Protein AF-A0A2E9MLI8-F1 (afdb_monomer_lite)

Radius of gyration: 15.37 Å; chains: 1; bounding box: 42×32×34 Å

Structure (mmCIF, N/CA/C/O backbone):
data_AF-A0A2E9MLI8-F1
#
_entry.id   AF-A0A2E9MLI8-F1
#
loop_
_atom_site.group_PDB
_atom_site.id
_atom_site.type_symbol
_atom_site.label_atom_id
_atom_site.label_alt_id
_atom_site.label_comp_id
_atom_site.label_asym_id
_atom_site.label_entity_id
_atom_site.label_seq_id
_atom_site.pdbx_PDB_ins_code
_atom_site.Cartn_x
_atom_site.Cartn_y
_atom_site.Cartn_z
_atom_site.occupancy
_atom_site.B_iso_or_equiv
_atom_site.auth_seq_id
_atom_site.auth_comp_id
_atom_site.auth_asym_id
_atom_site.auth_atom_id
_atom_site.pdbx_PDB_model_num
ATOM 1 N N . MET A 1 1 ? 3.852 -20.386 9.535 1.00 69.75 1 MET A N 1
ATOM 2 C CA . MET A 1 1 ? 3.158 -19.078 9.535 1.00 69.75 1 MET A CA 1
ATOM 3 C C . MET A 1 1 ? 3.620 -18.326 10.771 1.00 69.75 1 MET A C 1
ATOM 5 O O . MET A 1 1 ? 3.861 -18.987 11.774 1.00 69.75 1 MET A O 1
ATOM 9 N N . SER A 1 2 ? 3.839 -17.013 10.687 1.00 84.56 2 SER A N 1
ATOM 10 C CA . SER A 1 2 ? 4.314 -16.229 11.838 1.00 84.56 2 SER A CA 1
ATOM 11 C C . SER A 1 2 ? 3.289 -16.283 12.987 1.00 84.56 2 SER A C 1
ATOM 13 O O . SER A 1 2 ? 2.093 -16.191 12.703 1.00 84.56 2 SER A O 1
ATOM 15 N N . PRO A 1 3 ? 3.718 -16.420 14.259 1.00 89.56 3 PRO A N 1
ATOM 16 C CA . PRO A 1 3 ? 2.810 -16.472 15.412 1.00 89.56 3 PRO A CA 1
ATOM 17 C C . PRO A 1 3 ? 2.074 -15.146 15.658 1.00 89.56 3 PRO A C 1
ATOM 19 O O . PRO A 1 3 ? 1.133 -15.105 16.442 1.00 89.56 3 PRO A O 1
ATOM 22 N N . TYR A 1 4 ? 2.490 -14.073 14.984 1.00 91.25 4 TYR A N 1
ATOM 23 C CA . TYR A 1 4 ? 1.866 -12.753 15.054 1.00 91.25 4 TYR A CA 1
ATOM 24 C C . TYR A 1 4 ? 0.729 -12.568 14.037 1.00 91.25 4 TYR A C 1
ATOM 26 O O . TYR A 1 4 ? 0.037 -11.555 14.072 1.00 91.25 4 TYR A O 1
ATOM 34 N N . VAL A 1 5 ? 0.526 -13.522 13.120 1.00 92.62 5 VAL A N 1
ATOM 35 C CA . VAL A 1 5 ? -0.553 -13.445 12.126 1.00 92.62 5 VAL A CA 1
ATOM 36 C C . VAL A 1 5 ? -1.877 -13.798 12.792 1.00 92.62 5 VAL A C 1
ATOM 38 O O . VAL A 1 5 ? -2.101 -14.944 13.172 1.00 92.62 5 VAL A O 1
ATOM 41 N N . GLN A 1 6 ? -2.766 -12.813 12.896 1.00 93.31 6 GLN A N 1
ATOM 42 C CA . GLN A 1 6 ? -4.118 -12.997 13.433 1.00 93.31 6 GLN A CA 1
ATOM 43 C C . GLN A 1 6 ? -5.121 -13.414 12.351 1.00 93.31 6 GLN A C 1
ATOM 45 O O . GLN A 1 6 ? -6.053 -14.165 12.622 1.00 93.31 6 GLN A O 1
ATOM 50 N N . VAL A 1 7 ? -4.924 -12.934 11.120 1.00 93.62 7 VAL A N 1
ATOM 51 C CA . VAL A 1 7 ? -5.837 -13.140 9.993 1.00 93.62 7 VAL A CA 1
ATOM 52 C C . VAL A 1 7 ? -5.028 -13.447 8.736 1.00 93.62 7 VAL A C 1
ATOM 54 O O . VAL A 1 7 ? -4.041 -12.775 8.445 1.00 93.62 7 VAL A O 1
ATOM 57 N N . ARG A 1 8 ? -5.460 -14.460 7.977 1.00 94.12 8 ARG A N 1
ATOM 58 C CA . ARG A 1 8 ? -4.970 -14.740 6.621 1.00 94.12 8 ARG A CA 1
ATOM 59 C C . ARG A 1 8 ? -6.076 -14.397 5.631 1.00 94.12 8 ARG A C 1
ATOM 61 O O . ARG A 1 8 ? -7.109 -15.060 5.645 1.00 94.12 8 ARG A O 1
ATOM 68 N N . ALA A 1 9 ? -5.843 -13.406 4.783 1.00 94.06 9 ALA A N 1
ATOM 69 C CA . ALA A 1 9 ? -6.839 -12.891 3.852 1.00 94.06 9 ALA A CA 1
ATOM 70 C C . ALA A 1 9 ? -6.209 -12.415 2.539 1.00 94.06 9 ALA A C 1
ATOM 72 O O . ALA A 1 9 ? -4.995 -12.228 2.464 1.00 94.06 9 ALA A O 1
ATOM 73 N N . ASP A 1 10 ? -7.063 -12.235 1.535 1.00 94.56 10 ASP A N 1
ATOM 74 C CA . ASP A 1 10 ? -6.767 -11.468 0.327 1.00 94.56 10 ASP A CA 1
ATOM 75 C C . ASP A 1 10 ? -6.890 -9.973 0.653 1.00 94.56 10 ASP A C 1
ATOM 77 O O . ASP A 1 10 ? -7.863 -9.554 1.278 1.00 94.56 10 ASP A O 1
ATOM 81 N N . LEU A 1 11 ? -5.900 -9.173 0.254 1.00 95.00 11 LEU A N 1
ATOM 82 C CA . LEU A 1 11 ? -5.894 -7.736 0.521 1.00 95.00 11 LEU A CA 1
ATOM 83 C C . LEU A 1 11 ? -7.000 -7.004 -0.247 1.00 95.00 11 LEU A C 1
ATOM 85 O O . LEU A 1 11 ? -7.494 -5.995 0.240 1.00 95.00 11 LEU A O 1
ATOM 89 N N . CYS A 1 12 ? -7.424 -7.529 -1.399 1.00 96.12 12 CYS A N 1
ATOM 90 C CA . CYS A 1 12 ? -8.554 -6.973 -2.141 1.00 96.12 12 CYS A CA 1
ATOM 91 C C . CYS A 1 12 ? -9.909 -7.268 -1.473 1.00 96.12 12 CYS A C 1
ATOM 93 O O . CYS A 1 12 ? -10.921 -6.722 -1.900 1.00 96.12 12 CYS A O 1
ATOM 95 N N . HIS A 1 13 ? -9.941 -8.125 -0.440 1.00 96.31 13 HIS A N 1
ATOM 96 C CA . HIS A 1 13 ? -11.155 -8.559 0.254 1.00 96.31 13 HIS A CA 1
ATOM 97 C C . HIS A 1 13 ? -10.861 -8.868 1.735 1.00 96.31 13 HIS A C 1
ATOM 99 O O . HIS A 1 13 ? -10.850 -10.030 2.166 1.00 96.31 13 HIS A O 1
ATOM 105 N N . LEU A 1 14 ? -10.601 -7.834 2.536 1.00 96.50 14 LEU A N 1
ATOM 106 C CA . LEU A 1 14 ? -10.254 -7.995 3.944 1.00 96.50 14 LEU A CA 1
ATOM 107 C C . LEU A 1 14 ? -11.487 -8.386 4.779 1.00 96.50 14 LEU A C 1
ATOM 109 O O . LEU A 1 14 ? -12.493 -7.673 4.777 1.00 96.50 14 LEU A O 1
ATOM 113 N N . PRO A 1 15 ? -11.411 -9.444 5.611 1.00 96.88 15 PRO A N 1
ATOM 114 C CA . PRO A 1 15 ? -12.475 -9.840 6.533 1.00 96.88 15 PRO A CA 1
ATOM 115 C C . PRO A 1 15 ? -12.448 -8.976 7.805 1.00 96.88 15 PRO A C 1
ATOM 117 O O . PRO A 1 15 ? -12.473 -9.478 8.928 1.00 96.88 15 PRO A O 1
ATOM 120 N N . LEU A 1 16 ? -12.335 -7.665 7.619 1.00 96.81 16 LEU A N 1
ATOM 121 C CA . LEU A 1 16 ? -12.314 -6.647 8.658 1.00 96.81 16 LEU A CA 1
ATOM 122 C C . LEU A 1 16 ? -13.510 -5.728 8.449 1.00 96.81 16 LEU A C 1
ATOM 124 O O . LEU A 1 16 ? -13.924 -5.493 7.314 1.00 96.81 16 LEU A O 1
ATOM 128 N N . THR A 1 17 ? -14.078 -5.215 9.534 1.00 97.75 17 THR A N 1
ATOM 129 C CA . THR A 1 17 ? -15.162 -4.234 9.446 1.00 97.75 17 THR A CA 1
ATOM 130 C C . THR A 1 17 ? -14.624 -2.876 9.017 1.00 97.75 17 THR A C 1
ATOM 132 O O . THR A 1 17 ? -13.452 -2.569 9.226 1.00 97.75 17 THR A O 1
ATOM 135 N N . ASP A 1 18 ? -15.494 -2.045 8.462 1.00 98.38 18 ASP A N 1
ATOM 136 C CA . ASP A 1 18 ? -15.154 -0.675 8.089 1.00 98.38 18 ASP A CA 1
ATOM 137 C C . ASP A 1 18 ? -14.656 0.115 9.310 1.00 98.38 18 ASP A C 1
ATOM 139 O O . ASP A 1 18 ? -15.118 -0.104 10.436 1.00 98.38 18 ASP A O 1
ATOM 143 N N . GLN A 1 19 ? -13.721 1.040 9.081 1.00 97.94 19 GLN A N 1
ATOM 144 C CA . GLN A 1 19 ? -13.244 2.015 10.066 1.00 97.94 19 GLN A CA 1
ATOM 145 C C . GLN A 1 19 ? -12.814 1.385 11.405 1.00 97.94 19 GLN A C 1
ATOM 147 O O . GLN A 1 19 ? -13.072 1.917 12.492 1.00 97.94 19 GLN A O 1
ATOM 152 N N . CYS A 1 20 ? -12.174 0.216 11.349 1.00 97.56 20 CYS A N 1
ATOM 153 C CA . CYS A 1 20 ? -11.736 -0.519 12.531 1.00 97.56 20 CYS A CA 1
ATOM 154 C C . CYS A 1 20 ? -10.284 -0.236 12.932 1.00 97.56 20 CYS A C 1
ATOM 156 O O . CYS A 1 20 ? -9.910 -0.540 14.065 1.00 97.56 20 CYS A O 1
ATOM 158 N N . ALA A 1 21 ? -9.472 0.308 12.023 1.00 97.69 21 ALA A N 1
ATOM 159 C CA . ALA A 1 21 ? -8.043 0.510 12.209 1.00 97.69 21 ALA A CA 1
ATOM 160 C C . ALA A 1 21 ? -7.699 1.995 12.368 1.00 97.69 21 ALA A C 1
ATOM 162 O O . ALA A 1 21 ? -8.071 2.828 11.543 1.00 97.69 21 ALA A O 1
ATOM 163 N N . ASP A 1 22 ? -6.937 2.313 13.413 1.00 98.06 22 ASP A N 1
ATOM 164 C CA . ASP A 1 22 ? -6.342 3.642 13.591 1.00 98.06 22 ASP A CA 1
ATOM 165 C C . ASP A 1 22 ? -5.099 3.818 12.701 1.00 98.06 22 ASP A C 1
ATOM 167 O O . ASP A 1 22 ? -4.804 4.919 12.241 1.00 98.06 22 ASP A O 1
ATOM 171 N N . ILE A 1 23 ? -4.368 2.722 12.456 1.00 97.62 23 ILE A N 1
ATOM 172 C CA . ILE A 1 23 ? -3.139 2.697 11.660 1.00 97.62 23 ILE A CA 1
ATOM 173 C C . ILE A 1 23 ? -3.167 1.504 10.709 1.00 97.62 23 ILE A C 1
ATOM 175 O O . ILE A 1 23 ? -3.442 0.376 11.123 1.00 97.62 23 ILE A O 1
ATOM 179 N N . VAL A 1 24 ? -2.796 1.742 9.454 1.00 97.12 24 VAL A N 1
ATOM 180 C CA . VAL A 1 24 ? -2.494 0.699 8.468 1.00 97.12 24 VAL A CA 1
ATOM 181 C C . VAL A 1 24 ? -1.013 0.761 8.115 1.00 97.12 24 VAL A C 1
ATOM 183 O O . VAL A 1 24 ? -0.487 1.824 7.812 1.00 97.12 24 VAL A O 1
ATOM 186 N N . HIS A 1 25 ? -0.333 -0.382 8.105 1.00 96.12 25 HIS A N 1
ATOM 187 C CA . HIS A 1 25 ? 1.026 -0.491 7.578 1.00 96.12 25 HIS A CA 1
ATOM 188 C C . HIS A 1 25 ? 1.046 -1.527 6.456 1.00 96.12 25 HIS A C 1
ATOM 190 O O . HIS A 1 25 ? 0.800 -2.709 6.694 1.00 96.12 25 HIS A O 1
ATOM 196 N N . CYS A 1 26 ? 1.325 -1.074 5.237 1.00 95.19 26 CYS A N 1
ATOM 197 C CA . CYS A 1 26 ? 1.379 -1.901 4.039 1.00 95.19 26 CYS A CA 1
ATOM 198 C C . CYS A 1 26 ? 2.774 -1.767 3.427 1.00 95.19 26 CYS A C 1
ATOM 200 O O . CYS A 1 26 ? 3.093 -0.739 2.833 1.00 95.19 26 CYS A O 1
ATOM 202 N N . SER A 1 27 ? 3.621 -2.777 3.623 1.00 93.19 27 SER A N 1
ATOM 203 C CA . SER A 1 27 ? 5.030 -2.729 3.226 1.00 93.19 27 SER A CA 1
ATOM 204 C C . SER A 1 27 ? 5.335 -3.782 2.172 1.00 93.19 27 SER A C 1
ATOM 206 O O . SER A 1 27 ? 5.206 -4.975 2.443 1.00 93.19 27 SER A O 1
ATOM 208 N N . HIS A 1 28 ? 5.732 -3.327 0.983 1.00 90.56 28 HIS A N 1
ATOM 209 C CA . HIS A 1 28 ? 6.104 -4.157 -0.162 1.00 90.56 28 HIS A CA 1
ATOM 210 C C . HIS A 1 28 ? 5.022 -5.163 -0.587 1.00 90.56 28 HIS A C 1
ATOM 212 O O . HIS A 1 28 ? 5.305 -6.334 -0.854 1.00 90.56 28 HIS A O 1
ATOM 218 N N . VAL A 1 29 ? 3.757 -4.725 -0.579 1.00 91.94 29 VAL A N 1
ATOM 219 C CA . VAL A 1 29 ? 2.609 -5.569 -0.949 1.00 91.94 29 VAL A CA 1
ATOM 220 C C . VAL A 1 29 ? 1.945 -5.107 -2.240 1.00 91.94 29 VAL A C 1
ATOM 222 O O . VAL A 1 29 ? 1.673 -5.946 -3.092 1.00 91.94 29 VAL A O 1
ATOM 225 N N . LEU A 1 30 ? 1.663 -3.811 -2.409 1.00 91.69 30 LEU A N 1
ATOM 226 C CA . LEU A 1 30 ? 0.819 -3.328 -3.513 1.00 91.69 30 LEU A CA 1
ATOM 227 C C . LEU A 1 30 ? 1.415 -3.623 -4.896 1.00 91.69 30 LEU A C 1
ATOM 229 O O . LEU A 1 30 ? 0.676 -3.992 -5.806 1.00 91.69 30 LEU A O 1
ATOM 233 N N . GLU A 1 31 ? 2.743 -3.599 -5.035 1.00 88.50 31 GLU A N 1
ATOM 234 C CA . GLU A 1 31 ? 3.432 -3.942 -6.287 1.00 88.50 31 GLU A CA 1
ATOM 235 C C . GLU A 1 31 ? 3.170 -5.395 -6.742 1.00 88.50 31 GLU A C 1
ATOM 237 O O . GLU A 1 31 ? 3.336 -5.756 -7.909 1.00 88.50 31 GLU A O 1
ATOM 242 N N . HIS A 1 32 ? 2.705 -6.245 -5.827 1.00 87.62 32 HIS A N 1
ATOM 243 C CA . HIS A 1 32 ? 2.356 -7.634 -6.090 1.00 87.62 32 HIS A CA 1
ATOM 244 C C . HIS A 1 32 ? 0.866 -7.862 -6.371 1.00 87.62 32 HIS A C 1
ATOM 246 O O . HIS A 1 32 ? 0.514 -8.959 -6.801 1.00 87.62 32 HIS A O 1
ATOM 252 N N . VAL A 1 33 ? -0.004 -6.872 -6.141 1.00 87.62 33 VAL A N 1
ATOM 253 C CA . VAL A 1 33 ? -1.464 -7.032 -6.237 1.00 87.62 33 VAL A CA 1
ATOM 254 C C . VAL A 1 33 ? -1.979 -6.676 -7.637 1.00 87.62 33 VAL A C 1
ATOM 256 O O . VAL A 1 33 ? -1.883 -5.504 -8.004 1.00 87.62 33 VAL A O 1
ATOM 259 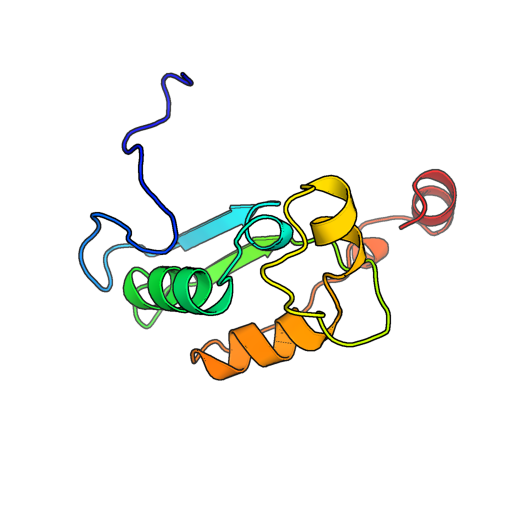N N . PRO A 1 34 ? -2.545 -7.633 -8.411 1.00 84.38 34 PRO A N 1
ATOM 260 C CA . PRO A 1 34 ? -3.095 -7.420 -9.759 1.00 84.38 34 PRO A CA 1
ATOM 261 C C . PRO A 1 34 ? -4.000 -6.191 -9.890 1.00 84.38 34 PRO A C 1
ATOM 263 O O . PRO A 1 34 ? -3.816 -5.395 -10.806 1.00 84.38 34 PRO A O 1
ATOM 266 N N . ASP A 1 35 ? -4.919 -6.041 -8.941 1.00 88.19 35 ASP A N 1
ATOM 267 C CA . ASP A 1 35 ? -5.811 -4.895 -8.791 1.00 88.19 35 ASP A CA 1
ATOM 268 C C . ASP A 1 35 ? -5.450 -4.161 -7.494 1.00 88.19 35 ASP A C 1
ATOM 270 O O . ASP A 1 35 ? -6.063 -4.334 -6.437 1.00 88.19 35 ASP A O 1
ATOM 274 N N . ASP A 1 36 ? -4.355 -3.408 -7.550 1.00 90.56 36 ASP A N 1
ATOM 275 C CA . ASP A 1 36 ? -3.849 -2.637 -6.418 1.00 90.56 36 ASP A CA 1
ATOM 276 C C . ASP A 1 36 ? -4.847 -1.560 -5.972 1.00 90.56 36 ASP A C 1
ATOM 278 O O . ASP A 1 36 ? -4.896 -1.238 -4.789 1.00 90.56 36 ASP A O 1
ATOM 282 N N . ARG A 1 37 ? -5.696 -1.054 -6.873 1.00 91.44 37 ARG A N 1
ATOM 283 C CA . ARG A 1 37 ? -6.771 -0.106 -6.555 1.00 91.44 37 ARG A CA 1
ATOM 284 C C . ARG A 1 37 ? -7.827 -0.731 -5.653 1.00 91.44 37 ARG A C 1
ATOM 286 O O . ARG A 1 37 ? -8.228 -0.082 -4.687 1.00 91.44 37 ARG A O 1
ATOM 293 N N . ALA A 1 38 ? -8.240 -1.972 -5.913 1.00 94.31 38 ALA A N 1
ATOM 294 C CA . ALA A 1 38 ? -9.130 -2.701 -5.009 1.00 94.31 38 ALA A CA 1
ATOM 295 C C . ALA A 1 38 ? -8.487 -2.891 -3.626 1.00 94.31 38 ALA A C 1
ATOM 297 O O . ALA A 1 38 ? -9.123 -2.628 -2.606 1.00 94.31 38 ALA A O 1
ATOM 298 N N . ALA A 1 39 ? -7.201 -3.249 -3.580 1.00 95.69 39 ALA A N 1
ATOM 299 C CA . ALA A 1 39 ? -6.458 -3.321 -2.323 1.00 95.69 39 ALA A CA 1
ATOM 300 C C . ALA A 1 39 ? -6.382 -1.963 -1.602 1.00 95.69 39 ALA A C 1
ATOM 302 O O . ALA A 1 39 ? -6.643 -1.889 -0.405 1.00 95.69 39 ALA A O 1
ATOM 303 N N . MET A 1 40 ? -6.063 -0.875 -2.306 1.00 95.75 40 MET A N 1
ATOM 304 C CA . MET A 1 40 ? -6.026 0.475 -1.736 1.00 95.75 40 MET A CA 1
ATOM 305 C C . MET A 1 40 ? -7.401 0.896 -1.201 1.00 95.75 40 MET A C 1
ATOM 307 O O . MET A 1 40 ? -7.474 1.479 -0.121 1.00 95.75 40 MET A O 1
ATOM 311 N N . ALA A 1 41 ? -8.487 0.570 -1.907 1.00 96.38 41 ALA A N 1
ATOM 312 C CA . ALA A 1 41 ? -9.848 0.838 -1.448 1.00 96.38 41 ALA A CA 1
ATOM 313 C C . ALA A 1 41 ? -10.172 0.080 -0.151 1.00 96.38 41 ALA A C 1
ATOM 315 O O . ALA A 1 41 ? -10.748 0.665 0.764 1.00 96.38 41 ALA A O 1
ATOM 316 N N . GLU A 1 42 ? -9.742 -1.177 -0.023 1.00 97.81 42 GLU A N 1
ATOM 317 C CA . GLU A 1 42 ? -9.871 -1.937 1.225 1.00 97.81 42 GLU A CA 1
ATOM 318 C C . GLU A 1 42 ? -9.058 -1.322 2.367 1.00 97.81 42 GLU A C 1
ATOM 320 O O . GLU A 1 42 ? -9.560 -1.228 3.487 1.00 97.81 42 GLU A O 1
ATOM 325 N N . LEU A 1 43 ? -7.835 -0.844 2.097 1.00 96.94 43 LEU A N 1
ATOM 326 C CA . LEU A 1 43 ? -7.031 -0.129 3.094 1.00 96.94 43 LEU A CA 1
ATOM 327 C C . LEU A 1 43 ? -7.743 1.137 3.590 1.00 96.94 43 LEU A C 1
ATOM 329 O O . LEU A 1 43 ? -7.764 1.392 4.793 1.00 96.94 43 LEU A O 1
ATOM 333 N N . VAL A 1 44 ? -8.358 1.903 2.685 1.00 96.62 44 VAL A N 1
ATOM 334 C CA . VAL A 1 44 ? -9.156 3.086 3.042 1.00 96.62 44 VAL A CA 1
ATOM 335 C C . VAL A 1 44 ? -10.410 2.695 3.819 1.00 96.62 44 VAL A C 1
ATOM 337 O O . VAL A 1 44 ? -10.719 3.325 4.825 1.00 96.62 44 VAL A O 1
ATOM 340 N N . ARG A 1 45 ? -11.117 1.638 3.402 1.00 97.88 45 ARG A N 1
ATOM 341 C CA . ARG A 1 45 ? -12.342 1.165 4.062 1.00 97.88 45 ARG A CA 1
ATOM 342 C C . ARG A 1 45 ? -12.098 0.796 5.521 1.00 97.88 45 ARG A C 1
ATOM 344 O O . ARG A 1 45 ? -12.922 1.120 6.375 1.00 97.88 45 ARG A O 1
ATOM 351 N N . VAL A 1 46 ? -10.992 0.112 5.820 1.00 97.75 46 VAL A N 1
ATOM 352 C CA . VAL A 1 46 ? -10.675 -0.313 7.194 1.00 97.75 46 VAL A CA 1
ATOM 353 C C . VAL A 1 46 ? -10.089 0.813 8.045 1.00 97.75 46 VAL A C 1
ATOM 355 O O . VAL A 1 46 ? -10.178 0.737 9.273 1.00 97.75 46 VAL A O 1
ATOM 358 N N . LEU A 1 47 ? -9.517 1.854 7.434 1.00 97.94 47 LEU A N 1
ATOM 359 C CA . LEU A 1 47 ? -9.024 3.030 8.148 1.00 97.94 47 LEU A CA 1
ATOM 360 C C . LEU A 1 47 ? -10.178 3.849 8.730 1.00 97.94 47 LEU A C 1
ATOM 362 O O . LEU A 1 47 ? -11.204 4.089 8.094 1.00 97.94 47 LEU A O 1
ATOM 366 N N . ARG A 1 48 ? -10.001 4.307 9.968 1.00 97.94 48 ARG A N 1
ATOM 367 C CA . ARG A 1 48 ? -10.874 5.319 10.568 1.00 97.94 48 ARG A CA 1
ATOM 368 C C . ARG A 1 48 ? -10.735 6.667 9.856 1.00 97.94 48 ARG A C 1
ATOM 370 O O . ARG A 1 48 ? -9.671 6.930 9.304 1.00 97.94 48 ARG A O 1
ATOM 377 N N . PRO A 1 49 ? -11.749 7.554 9.941 1.0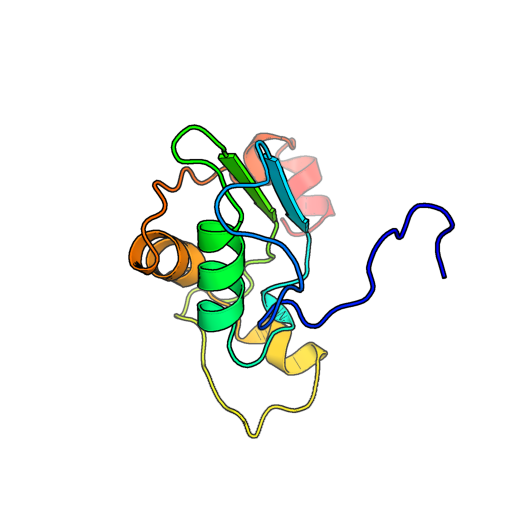0 94.31 49 PRO A N 1
ATOM 378 C CA . PRO A 1 49 ? -11.677 8.898 9.357 1.00 94.31 49 PRO A CA 1
ATOM 379 C C . PRO A 1 49 ? -10.435 9.703 9.771 1.00 94.31 49 PRO A C 1
ATOM 381 O O . PRO A 1 49 ? -9.877 10.413 8.944 1.00 94.31 49 PRO A O 1
ATOM 384 N N . ASP A 1 50 ? -9.986 9.542 11.022 1.00 94.25 50 ASP A N 1
ATOM 385 C CA . ASP A 1 50 ? -8.792 10.206 11.574 1.00 94.25 50 ASP A CA 1
ATOM 386 C C . ASP A 1 50 ? -7.559 9.278 11.630 1.00 94.25 50 ASP A C 1
ATOM 388 O O . ASP A 1 50 ? -6.554 9.589 12.273 1.00 94.25 50 ASP A O 1
ATOM 392 N N . GLY A 1 51 ? -7.652 8.097 11.012 1.00 96.19 51 GLY A N 1
ATOM 393 C CA . GLY A 1 51 ? -6.563 7.131 10.935 1.00 96.19 51 GLY A CA 1
ATOM 394 C C . GLY A 1 51 ? -5.552 7.485 9.847 1.00 96.19 51 GLY A C 1
ATOM 395 O O . GLY A 1 51 ? -5.808 8.309 8.970 1.00 96.19 51 GLY A O 1
ATOM 396 N N . TRP A 1 52 ? -4.389 6.836 9.878 1.00 96.56 52 TRP A N 1
ATOM 397 C CA . TRP A 1 52 ? -3.343 7.057 8.877 1.00 96.56 52 TRP A CA 1
ATOM 398 C C . TRP A 1 52 ? -2.682 5.760 8.409 1.00 96.56 52 TRP A C 1
ATOM 400 O O . TRP A 1 52 ? -2.665 4.743 9.104 1.00 96.56 52 TRP A O 1
ATOM 410 N N . GLY A 1 53 ? -2.136 5.798 7.193 1.00 95.31 53 GLY A N 1
ATOM 411 C CA . GLY A 1 53 ? -1.462 4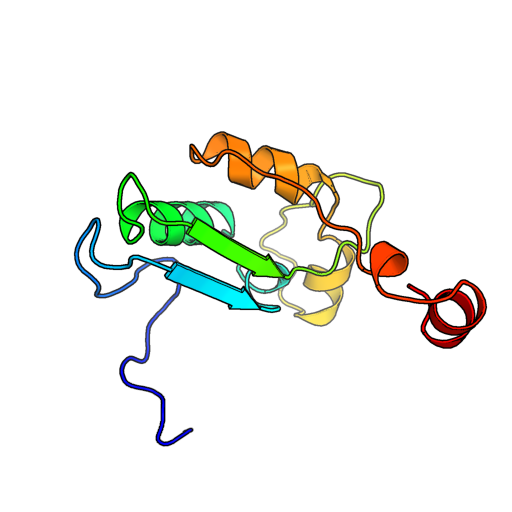.670 6.560 1.00 95.31 53 GLY A CA 1
ATOM 412 C C . GLY A 1 53 ? 0.023 4.937 6.327 1.00 95.31 53 GLY A C 1
ATOM 413 O O . GLY A 1 53 ? 0.385 5.989 5.809 1.00 95.31 53 GLY A O 1
ATOM 414 N N . LEU A 1 54 ? 0.881 3.968 6.647 1.00 95.31 54 LEU A N 1
ATOM 415 C CA . LEU A 1 54 ? 2.253 3.897 6.147 1.00 95.31 54 LEU A CA 1
ATOM 416 C C . LEU A 1 54 ? 2.293 2.907 4.985 1.00 95.31 54 LEU A C 1
ATOM 418 O O . LEU A 1 54 ? 2.199 1.696 5.193 1.00 95.31 54 LEU A O 1
ATOM 422 N N . ILE A 1 55 ? 2.419 3.425 3.767 1.00 93.69 55 ILE A N 1
ATOM 423 C CA . ILE A 1 55 ? 2.482 2.619 2.548 1.00 93.69 55 ILE A CA 1
ATOM 424 C C . ILE A 1 55 ? 3.906 2.685 2.010 1.00 93.69 55 ILE A C 1
ATOM 426 O O . ILE A 1 55 ? 4.381 3.749 1.621 1.00 93.69 55 ILE A O 1
ATOM 430 N N . GLN A 1 56 ? 4.596 1.550 2.017 1.00 91.69 56 GLN A N 1
ATOM 431 C CA . GLN A 1 56 ? 5.943 1.426 1.478 1.00 91.69 56 GLN A CA 1
ATOM 432 C C . GLN A 1 56 ? 5.871 0.586 0.218 1.00 91.69 56 GLN A C 1
ATOM 434 O O . GLN A 1 56 ? 5.540 -0.598 0.269 1.00 91.69 56 GLN A O 1
ATOM 439 N N . VAL A 1 57 ? 6.179 1.220 -0.903 1.00 87.69 57 VAL A N 1
ATOM 440 C CA . VAL A 1 57 ? 6.267 0.574 -2.203 1.00 87.69 57 VAL A CA 1
ATOM 441 C C . VAL A 1 57 ? 7.544 1.041 -2.884 1.00 87.69 57 VAL A C 1
ATOM 443 O O . VAL A 1 57 ? 7.932 2.205 -2.756 1.00 87.69 57 VAL A O 1
ATOM 446 N N . PRO A 1 58 ? 8.218 0.149 -3.601 1.00 81.25 58 PRO A N 1
ATOM 447 C CA . PRO A 1 58 ? 9.287 0.529 -4.493 1.00 81.25 58 PRO A CA 1
ATOM 448 C C . PRO A 1 58 ? 8.693 1.176 -5.747 1.00 81.25 58 PRO A C 1
ATOM 450 O O . PRO A 1 58 ? 7.717 0.690 -6.315 1.00 81.25 58 PRO A O 1
ATOM 453 N N . VAL A 1 59 ? 9.305 2.271 -6.181 1.00 77.38 59 VAL A N 1
ATOM 454 C CA . VAL A 1 59 ? 8.967 2.939 -7.435 1.00 77.38 59 VAL A CA 1
ATOM 455 C C . VAL A 1 59 ? 10.139 2.718 -8.377 1.00 77.38 59 VAL A C 1
ATOM 457 O O . VAL A 1 59 ? 11.214 3.271 -8.159 1.00 77.38 59 VAL A O 1
ATOM 460 N N . TRP A 1 60 ? 9.958 1.851 -9.373 1.00 69.50 60 TRP A N 1
ATOM 461 C CA . TRP A 1 60 ? 11.046 1.426 -10.267 1.00 69.50 60 TRP A CA 1
ATOM 462 C C . TRP A 1 60 ? 10.954 2.015 -11.675 1.00 69.50 60 TRP A C 1
ATOM 464 O O . TRP A 1 60 ? 11.920 1.922 -12.429 1.00 69.50 60 TRP A O 1
ATOM 474 N N . SER A 1 61 ? 9.817 2.616 -12.022 1.00 63.62 61 SER A N 1
ATOM 475 C CA . SER A 1 61 ? 9.561 3.224 -13.326 1.00 63.62 61 SER A CA 1
ATOM 476 C C . SER A 1 61 ? 9.287 4.723 -13.186 1.00 63.62 61 SER A C 1
ATOM 478 O O . SER A 1 61 ? 8.553 5.144 -12.288 1.00 63.62 61 SER A O 1
ATOM 480 N N . GLU A 1 62 ? 9.864 5.527 -14.086 1.00 65.81 62 GLU A N 1
ATOM 481 C CA . GLU A 1 62 ? 9.475 6.935 -14.275 1.00 65.81 62 GLU A CA 1
ATOM 482 C C . GLU A 1 62 ? 8.129 7.059 -15.012 1.00 65.81 62 GLU A C 1
ATOM 484 O O . GLU A 1 62 ? 7.431 8.059 -14.858 1.00 65.81 62 GLU A O 1
ATOM 489 N N . ASP A 1 63 ? 7.733 6.019 -15.752 1.00 69.00 63 ASP A N 1
ATOM 490 C CA . ASP A 1 63 ? 6.432 5.922 -16.412 1.00 69.00 63 ASP A CA 1
ATOM 491 C C . ASP A 1 63 ? 5.329 5.451 -15.439 1.00 69.00 63 ASP A C 1
ATOM 493 O O . ASP A 1 63 ? 5.631 4.746 -14.465 1.00 69.00 63 ASP A O 1
ATOM 497 N N . PRO A 1 64 ? 4.046 5.785 -15.700 1.00 68.56 64 PRO A N 1
ATOM 498 C CA . PRO A 1 64 ? 2.906 5.277 -14.937 1.00 68.56 64 PRO A CA 1
ATOM 499 C C . PRO A 1 64 ? 2.844 3.747 -14.892 1.00 68.56 64 PRO A C 1
ATOM 501 O O . PRO A 1 64 ? 3.297 3.065 -15.811 1.00 68.56 64 PRO A O 1
ATOM 504 N N . THR A 1 65 ? 2.213 3.213 -13.847 1.00 74.50 65 THR A N 1
ATOM 505 C CA . THR A 1 65 ? 2.058 1.778 -13.639 1.00 74.50 65 THR A CA 1
ATOM 506 C C . THR A 1 65 ? 1.323 1.139 -14.808 1.00 74.50 65 THR A C 1
ATOM 508 O O . THR A 1 65 ? 0.186 1.505 -15.122 1.00 74.50 65 THR A O 1
ATOM 511 N N . PHE A 1 66 ? 1.963 0.155 -15.436 1.00 70.31 66 PHE A N 1
ATOM 512 C CA . PHE A 1 66 ? 1.377 -0.588 -16.544 1.00 70.31 66 PHE A CA 1
ATOM 513 C C . PHE A 1 66 ? 0.576 -1.784 -16.014 1.00 70.31 66 PHE A C 1
ATOM 515 O O . PHE A 1 66 ? 1.129 -2.745 -15.478 1.00 70.31 66 PHE A O 1
ATOM 522 N N . GLU A 1 67 ? -0.747 -1.714 -16.155 1.00 66.25 67 GLU A N 1
ATOM 523 C CA . GLU A 1 67 ? -1.669 -2.773 -15.747 1.00 66.25 67 GLU A CA 1
ATOM 524 C C . GLU A 1 67 ? -1.900 -3.759 -16.900 1.00 66.25 67 GLU A C 1
ATOM 526 O O . GLU A 1 67 ? -2.669 -3.490 -17.821 1.00 66.25 67 GLU A O 1
ATOM 531 N N . ASP A 1 68 ? -1.259 -4.926 -16.836 1.00 74.25 68 ASP A N 1
ATOM 532 C CA . ASP A 1 68 ? -1.482 -6.020 -17.784 1.00 74.25 68 ASP A CA 1
ATOM 533 C C . ASP A 1 68 ? -1.653 -7.347 -17.036 1.00 74.25 68 ASP A C 1
ATOM 535 O O . ASP A 1 68 ? -0.732 -7.865 -16.402 1.00 74.25 68 ASP A O 1
ATOM 539 N N . ALA A 1 69 ? -2.863 -7.908 -17.116 1.00 72.00 69 ALA A N 1
ATOM 540 C CA . ALA A 1 69 ? -3.233 -9.158 -16.456 1.00 72.00 69 ALA A CA 1
ATOM 541 C C . ALA A 1 69 ? -2.509 -10.395 -17.024 1.00 72.00 69 ALA A C 1
ATOM 543 O O . ALA A 1 69 ? -2.548 -11.460 -16.406 1.00 72.00 69 ALA A O 1
ATOM 544 N N . SER A 1 70 ? -1.858 -10.278 -18.186 1.00 74.44 70 SER A N 1
ATOM 545 C CA . SER A 1 70 ? -1.012 -11.330 -18.755 1.00 74.44 70 SER A CA 1
ATOM 546 C C . SER A 1 70 ? 0.383 -11.391 -18.119 1.00 74.44 70 SER A C 1
ATOM 548 O O . SER A 1 70 ? 1.056 -12.419 -18.226 1.00 74.44 70 SER A O 1
ATOM 550 N N . ILE A 1 71 ? 0.802 -10.346 -17.389 1.00 73.50 71 ILE A N 1
ATOM 551 C CA . ILE A 1 71 ? 2.035 -10.352 -16.595 1.00 73.50 71 ILE A CA 1
ATOM 552 C C . ILE A 1 71 ? 1.784 -11.157 -15.318 1.00 73.50 71 ILE A C 1
ATOM 554 O O . ILE A 1 71 ? 1.347 -10.641 -14.290 1.00 73.50 71 ILE A O 1
ATOM 558 N N . THR A 1 72 ? 2.070 -12.454 -15.381 1.00 73.62 72 THR A N 1
ATOM 559 C CA . THR A 1 72 ? 1.930 -13.363 -14.233 1.00 73.62 72 THR A CA 1
ATOM 560 C C . THR A 1 72 ? 3.217 -13.515 -13.428 1.00 73.62 72 THR A C 1
ATOM 562 O O . THR A 1 72 ? 3.191 -14.084 -12.337 1.00 73.62 72 THR A O 1
ATOM 565 N N . ASP A 1 73 ? 4.351 -13.056 -13.965 1.00 75.69 73 ASP A N 1
ATOM 566 C CA . ASP A 1 73 ? 5.639 -13.137 -13.284 1.00 75.69 73 ASP A CA 1
ATOM 567 C C . ASP A 1 73 ? 5.771 -12.026 -12.218 1.00 75.69 73 ASP A C 1
ATOM 569 O O . ASP A 1 73 ? 5.698 -10.837 -12.548 1.00 75.69 73 ASP A O 1
ATOM 573 N N . PRO A 1 74 ? 5.996 -12.373 -10.935 1.00 70.19 74 PRO A N 1
ATOM 574 C CA . PRO A 1 74 ? 6.085 -11.385 -9.862 1.00 70.19 74 PRO A CA 1
ATOM 575 C C . PRO A 1 74 ? 7.246 -10.391 -9.995 1.00 70.19 74 PRO A C 1
ATOM 577 O O . PRO A 1 74 ? 7.176 -9.310 -9.416 1.00 70.19 74 PRO A O 1
ATOM 580 N N . SER A 1 75 ? 8.332 -10.747 -10.686 1.00 67.75 75 SER A N 1
ATOM 581 C CA . SER A 1 75 ? 9.487 -9.863 -10.888 1.00 67.75 75 SER A CA 1
ATOM 582 C C . SER A 1 75 ? 9.267 -8.873 -12.030 1.00 67.75 75 SER A C 1
ATOM 584 O O . SER A 1 75 ? 9.684 -7.721 -11.928 1.00 67.75 75 SER A O 1
ATOM 586 N N . GLU A 1 76 ? 8.538 -9.278 -13.066 1.00 67.56 76 GLU A N 1
ATOM 587 C CA . GLU A 1 76 ? 8.122 -8.382 -14.148 1.00 67.56 76 GLU A CA 1
ATOM 588 C C . GLU A 1 76 ? 7.079 -7.377 -13.659 1.00 67.56 76 GLU A C 1
ATOM 590 O O . GLU A 1 76 ? 7.170 -6.187 -13.951 1.00 67.56 76 GLU A O 1
ATOM 595 N N . ARG A 1 77 ? 6.139 -7.824 -12.820 1.00 69.44 77 ARG A N 1
ATOM 596 C CA . ARG A 1 77 ? 5.098 -6.950 -12.270 1.00 69.44 77 ARG A CA 1
ATOM 597 C C . ARG A 1 77 ? 5.645 -5.834 -11.381 1.00 69.44 77 ARG A C 1
ATOM 599 O O . ARG A 1 77 ? 5.134 -4.720 -11.384 1.00 69.44 77 ARG A O 1
ATOM 606 N N . LYS A 1 78 ? 6.731 -6.128 -10.671 1.00 64.06 78 LYS A N 1
ATOM 607 C CA . LYS A 1 78 ? 7.518 -5.138 -9.938 1.00 64.06 78 LYS A CA 1
ATOM 608 C C . LYS A 1 78 ? 8.029 -4.037 -10.863 1.00 64.06 78 LYS A C 1
ATOM 610 O O . LYS A 1 78 ? 7.766 -2.869 -10.626 1.00 64.06 78 LYS A O 1
ATOM 615 N N . ARG A 1 79 ? 8.705 -4.402 -11.954 1.00 63.19 79 ARG A N 1
ATOM 616 C CA . ARG A 1 79 ? 9.372 -3.449 -12.863 1.00 63.19 79 ARG A CA 1
ATOM 617 C C . ARG A 1 79 ? 8.441 -2.407 -13.473 1.00 63.19 79 ARG A C 1
ATOM 619 O O . ARG A 1 79 ? 8.904 -1.324 -13.806 1.00 63.19 79 ARG A O 1
ATOM 626 N N . VAL A 1 80 ? 7.159 -2.731 -13.601 1.00 66.62 80 VAL A N 1
ATOM 627 C CA . VAL A 1 80 ? 6.153 -1.838 -14.176 1.00 66.62 80 VAL A CA 1
ATOM 628 C C . VAL A 1 80 ? 5.391 -1.012 -13.140 1.00 66.62 80 VAL A C 1
ATOM 630 O O . VAL A 1 80 ? 4.463 -0.318 -13.528 1.00 66.62 80 VAL A O 1
ATOM 633 N N . TYR A 1 81 ? 5.742 -1.073 -11.850 1.00 74.50 81 TYR A N 1
ATOM 634 C CA . TYR A 1 81 ? 5.106 -0.269 -10.802 1.00 74.50 81 TYR A CA 1
ATOM 635 C C . TYR A 1 81 ? 5.744 1.127 -10.730 1.00 74.50 81 TYR A C 1
ATOM 637 O O . TYR A 1 81 ? 6.940 1.285 -10.453 1.00 74.50 81 TYR A O 1
ATOM 645 N N . GLY A 1 82 ? 4.939 2.135 -11.049 1.00 77.94 82 GLY A N 1
ATOM 646 C CA . GLY A 1 82 ? 5.376 3.483 -11.391 1.00 77.94 82 GLY A CA 1
ATOM 647 C C . GLY A 1 82 ? 5.030 4.553 -10.358 1.00 77.94 82 GLY A C 1
ATOM 648 O O . GLY A 1 82 ? 4.394 4.310 -9.331 1.00 77.94 82 GLY A O 1
ATOM 649 N N . GLN A 1 83 ? 5.454 5.784 -10.654 1.00 77.62 83 GLN A N 1
ATOM 650 C CA . GLN A 1 83 ? 5.238 6.962 -9.798 1.00 77.62 83 GLN A CA 1
ATOM 651 C C . GLN A 1 83 ? 3.756 7.338 -9.618 1.00 77.62 83 GLN A C 1
ATOM 653 O O . GLN A 1 83 ? 3.403 8.029 -8.660 1.00 77.62 83 GLN A O 1
ATOM 658 N N . ASP A 1 84 ? 2.874 6.852 -10.494 1.00 84.12 84 A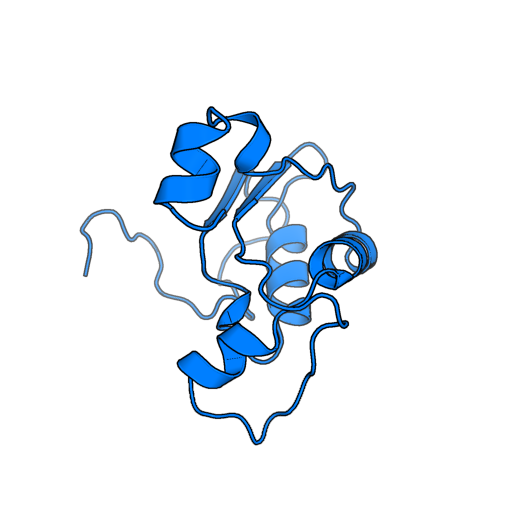SP A N 1
ATOM 659 C CA . ASP A 1 84 ? 1.431 7.103 -10.436 1.00 84.12 84 ASP A CA 1
ATOM 660 C C . ASP A 1 84 ? 0.752 6.480 -9.206 1.00 84.12 84 ASP A C 1
ATOM 662 O O . ASP A 1 84 ? -0.398 6.812 -8.925 1.00 84.12 84 ASP A O 1
ATOM 666 N N . VAL A 1 85 ? 1.447 5.644 -8.421 1.00 87.19 85 VAL A N 1
ATOM 667 C CA . VAL A 1 85 ? 0.946 5.139 -7.132 1.00 87.19 85 VAL A CA 1
ATOM 668 C C . VAL A 1 85 ? 0.451 6.253 -6.206 1.00 87.19 85 VAL A C 1
ATOM 670 O O . VAL A 1 85 ? -0.547 6.078 -5.507 1.00 87.19 85 VAL A O 1
ATOM 673 N N . VAL A 1 86 ? 1.093 7.423 -6.232 1.00 88.75 86 VAL A N 1
ATOM 674 C CA . VAL A 1 86 ? 0.670 8.582 -5.433 1.00 88.75 86 VAL A CA 1
ATOM 675 C C . VAL A 1 86 ? -0.716 9.056 -5.869 1.00 88.75 86 VAL A C 1
ATOM 677 O O . VAL A 1 86 ? -1.593 9.280 -5.033 1.00 88.75 86 VAL A O 1
ATOM 680 N N . ASP A 1 87 ? -0.941 9.163 -7.176 1.00 90.81 87 ASP A N 1
ATOM 681 C CA . ASP A 1 87 ? -2.221 9.596 -7.733 1.00 90.81 87 ASP A CA 1
ATOM 682 C C . ASP A 1 87 ? -3.297 8.513 -7.593 1.00 90.81 87 ASP A C 1
ATOM 684 O O . ASP A 1 87 ? -4.461 8.827 -7.338 1.00 90.81 87 ASP A O 1
ATOM 688 N N . ARG A 1 88 ? -2.918 7.230 -7.655 1.00 91.25 88 ARG A N 1
ATOM 689 C CA . ARG A 1 88 ? -3.803 6.095 -7.344 1.00 91.25 88 ARG A CA 1
ATOM 690 C C . ARG A 1 88 ? -4.307 6.158 -5.906 1.00 91.25 88 ARG A C 1
ATOM 692 O O . ARG A 1 88 ? -5.518 6.112 -5.693 1.00 91.25 88 ARG A O 1
ATOM 699 N N . LEU A 1 89 ? -3.409 6.346 -4.940 1.00 92.50 89 LEU A N 1
ATOM 700 C CA . LEU A 1 89 ? -3.763 6.488 -3.525 1.00 92.50 89 LEU A CA 1
ATOM 701 C C . LEU A 1 89 ? -4.668 7.707 -3.294 1.00 92.50 89 LEU A C 1
ATOM 703 O O . LEU A 1 89 ? -5.668 7.616 -2.583 1.00 92.50 89 LEU A O 1
ATOM 707 N N . ARG A 1 90 ? -4.385 8.833 -3.957 1.00 93.75 90 ARG A N 1
ATOM 708 C CA . ARG A 1 90 ? -5.266 10.011 -3.914 1.00 93.75 90 ARG A CA 1
ATOM 709 C C . ARG A 1 90 ? -6.647 9.732 -4.497 1.00 93.75 90 ARG A C 1
ATOM 711 O O . ARG A 1 90 ? -7.647 10.181 -3.942 1.00 93.75 90 ARG A O 1
ATOM 718 N N . SER A 1 91 ? -6.723 8.959 -5.581 1.00 93.00 91 SER A N 1
ATOM 719 C CA . SER A 1 91 ? -7.993 8.638 -6.245 1.00 93.00 91 SER A CA 1
ATOM 720 C C . SER A 1 91 ? -8.951 7.811 -5.383 1.00 93.00 91 SER A C 1
ATOM 722 O O . SER A 1 91 ? -10.160 7.903 -5.579 1.00 93.00 91 SER A O 1
ATOM 724 N N . VAL A 1 92 ? -8.437 7.062 -4.399 1.00 92.69 92 VAL A N 1
ATOM 725 C CA . VAL A 1 92 ? -9.259 6.310 -3.432 1.00 92.69 92 VAL A CA 1
ATOM 726 C C . VAL A 1 92 ? -9.600 7.112 -2.169 1.00 92.69 92 VAL A C 1
ATOM 728 O O . VAL A 1 92 ? -10.178 6.567 -1.235 1.00 92.69 92 VAL A O 1
ATOM 731 N N . GLY A 1 93 ? -9.279 8.410 -2.134 1.00 89.38 93 GLY A N 1
ATOM 732 C CA . GLY A 1 93 ? -9.680 9.322 -1.059 1.00 89.38 93 GLY A CA 1
ATOM 733 C C . GLY A 1 93 ? -8.620 9.583 0.012 1.00 89.38 93 GLY A C 1
ATOM 734 O O . GLY A 1 93 ? -8.948 10.186 1.032 1.00 89.38 93 GLY A O 1
ATOM 735 N N . LEU A 1 94 ? -7.363 9.172 -0.197 1.00 90.94 94 LEU A N 1
ATOM 736 C CA . LEU A 1 94 ? -6.272 9.502 0.723 1.00 90.94 94 LEU A CA 1
ATOM 737 C C . LEU A 1 94 ? -5.645 10.860 0.399 1.00 90.94 94 LEU A C 1
ATOM 739 O O . LEU A 1 94 ? -5.349 11.183 -0.751 1.00 90.94 94 LEU A O 1
ATOM 743 N N . THR A 1 95 ? -5.326 11.619 1.442 1.00 93.50 95 THR A N 1
ATOM 744 C CA . THR A 1 95 ? -4.293 12.655 1.353 1.00 93.50 95 THR A CA 1
ATOM 745 C C . THR A 1 95 ? -2.935 11.969 1.473 1.00 93.50 95 THR A C 1
ATOM 747 O O . THR A 1 95 ? -2.735 11.164 2.379 1.00 93.50 95 THR A O 1
ATOM 750 N N . VAL A 1 96 ? -2.013 12.251 0.548 1.00 93.88 96 VAL A N 1
ATOM 751 C CA . VAL A 1 96 ? -0.739 11.522 0.439 1.00 93.88 96 VAL A CA 1
ATOM 752 C C . VAL A 1 96 ? 0.437 12.482 0.516 1.00 93.88 96 VAL A C 1
ATOM 754 O O . VAL A 1 96 ? 0.611 13.317 -0.379 1.00 93.88 96 VAL A O 1
ATOM 757 N N . ASP A 1 97 ? 1.262 12.274 1.540 1.00 92.38 97 ASP A N 1
ATOM 758 C CA . ASP A 1 97 ? 2.593 12.853 1.678 1.00 92.38 97 ASP A CA 1
ATOM 759 C C . ASP A 1 97 ? 3.643 11.828 1.244 1.00 92.38 97 ASP A C 1
ATOM 761 O O . ASP A 1 97 ? 3.645 10.680 1.693 1.00 92.38 97 ASP A O 1
ATOM 765 N N . VAL A 1 98 ? 4.543 12.240 0.352 1.00 90.25 98 VAL A N 1
ATOM 766 C CA . VAL A 1 98 ? 5.618 11.380 -0.152 1.00 90.25 98 VAL A CA 1
ATOM 767 C C . VAL A 1 98 ? 6.883 11.662 0.636 1.00 90.25 98 VAL A C 1
ATOM 769 O O . VAL A 1 98 ? 7.343 12.801 0.691 1.00 90.25 98 VAL A O 1
ATOM 772 N N . ILE A 1 99 ? 7.465 10.609 1.206 1.00 88.50 99 ILE A N 1
ATOM 773 C CA . ILE A 1 99 ? 8.730 10.685 1.932 1.00 88.50 99 ILE A CA 1
ATOM 774 C C . ILE A 1 99 ? 9.766 9.830 1.188 1.00 88.50 99 ILE A C 1
ATOM 776 O O . ILE A 1 99 ? 9.732 8.602 1.301 1.00 88.50 99 ILE A O 1
ATOM 780 N N . PRO A 1 100 ? 10.671 10.440 0.400 1.00 83.38 100 PRO A N 1
ATOM 781 C CA . PRO A 1 100 ? 11.695 9.698 -0.327 1.00 83.38 100 PRO A CA 1
ATOM 782 C C . PRO A 1 100 ? 12.655 8.990 0.631 1.00 83.38 100 PRO A C 1
ATOM 784 O O . PRO A 1 100 ? 13.125 9.588 1.598 1.00 83.38 100 PRO A O 1
ATOM 787 N N . ALA A 1 101 ? 13.032 7.746 0.325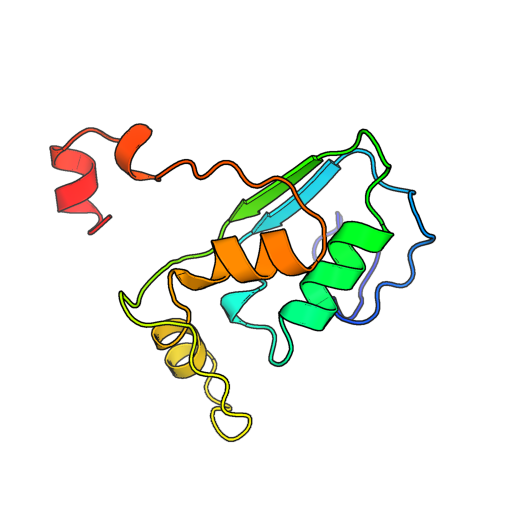 1.00 76.94 101 ALA A N 1
ATOM 788 C CA . ALA A 1 101 ? 14.020 7.007 1.117 1.00 76.94 101 ALA A CA 1
ATOM 789 C C . ALA A 1 101 ? 15.365 7.754 1.216 1.00 76.94 101 ALA A C 1
ATOM 791 O O . ALA A 1 101 ? 16.004 7.747 2.268 1.00 76.94 101 ALA A O 1
ATOM 792 N N . ALA A 1 102 ? 15.741 8.481 0.158 1.00 79.25 102 ALA A N 1
ATOM 793 C CA . ALA A 1 102 ? 16.929 9.330 0.120 1.00 79.25 102 ALA A CA 1
ATOM 794 C C . ALA A 1 102 ? 16.945 10.436 1.194 1.00 79.25 102 ALA A C 1
ATOM 796 O O . ALA A 1 102 ? 18.013 10.921 1.547 1.00 79.25 102 ALA A O 1
ATOM 797 N N . GLN A 1 103 ? 15.794 10.822 1.761 1.00 83.75 103 GLN A N 1
ATOM 798 C CA . GLN A 1 103 ? 15.739 11.788 2.865 1.00 83.75 103 GLN A CA 1
ATOM 799 C C . GLN A 1 103 ? 16.346 11.231 4.166 1.00 83.75 103 GLN A C 1
ATOM 801 O O . GLN A 1 103 ? 16.750 11.997 5.041 1.00 83.75 103 GLN A O 1
ATOM 806 N N . PHE A 1 104 ? 16.410 9.906 4.302 1.00 82.25 104 PHE A N 1
ATOM 807 C CA . PHE A 1 104 ? 16.902 9.227 5.501 1.00 82.25 104 PHE A CA 1
ATOM 808 C C . PHE A 1 104 ? 18.344 8.733 5.379 1.00 82.25 104 PHE A C 1
ATOM 810 O O . PHE A 1 104 ? 18.871 8.165 6.335 1.00 82.25 104 PHE A O 1
ATOM 817 N N . LEU A 1 105 ? 18.973 8.925 4.220 1.00 82.44 105 LEU A N 1
ATOM 818 C CA . LEU A 1 105 ? 20.280 8.373 3.889 1.00 82.44 105 LEU A CA 1
ATOM 819 C C . LEU A 1 105 ? 21.246 9.486 3.490 1.00 82.44 105 LEU A C 1
ATOM 821 O O . LEU A 1 105 ? 20.860 10.510 2.928 1.00 82.44 105 LEU A O 1
ATOM 825 N N . SER A 1 106 ? 22.532 9.281 3.763 1.00 83.44 106 SER A N 1
ATOM 826 C CA . SER A 1 106 ? 23.574 10.112 3.162 1.00 83.44 106 SER A CA 1
ATOM 827 C C . SER A 1 106 ? 23.704 9.822 1.662 1.00 83.44 106 SER A C 1
ATOM 829 O O . SER A 1 106 ? 23.390 8.726 1.203 1.00 83.44 106 SER A O 1
ATOM 831 N N . THR A 1 107 ? 24.252 10.766 0.889 1.00 81.50 107 THR A N 1
ATOM 832 C CA . THR A 1 107 ? 24.517 10.573 -0.552 1.00 81.50 107 THR A CA 1
ATOM 833 C C . THR A 1 107 ? 25.314 9.295 -0.825 1.00 81.50 107 THR A C 1
ATOM 835 O O . THR A 1 107 ? 24.978 8.533 -1.725 1.00 81.50 107 THR A O 1
ATOM 838 N N . GLN A 1 108 ? 26.318 9.012 0.010 1.00 83.06 108 GLN A N 1
ATOM 839 C CA . GLN A 1 108 ? 27.150 7.816 -0.104 1.00 83.06 108 GLN A CA 1
ATOM 840 C C . GLN A 1 108 ? 26.362 6.518 0.150 1.00 83.06 108 GLN A C 1
ATOM 842 O O . GLN A 1 108 ? 26.677 5.473 -0.418 1.00 83.06 108 GLN A O 1
ATOM 847 N N . GLU A 1 109 ? 25.334 6.559 1.000 1.00 82.25 109 GLU A N 1
ATOM 848 C CA . GLU A 1 109 ? 24.450 5.419 1.244 1.00 82.25 109 GLU A CA 1
ATOM 849 C C . GLU A 1 109 ? 23.441 5.219 0.117 1.00 82.25 109 GLU A C 1
ATOM 851 O O . GLU A 1 109 ? 23.205 4.068 -0.250 1.00 82.25 109 GLU A O 1
ATOM 856 N N . CYS A 1 110 ? 22.910 6.298 -0.465 1.00 78.75 110 CYS A N 1
ATOM 857 C CA . CYS A 1 110 ? 22.070 6.213 -1.661 1.00 78.75 110 CYS A CA 1
ATOM 858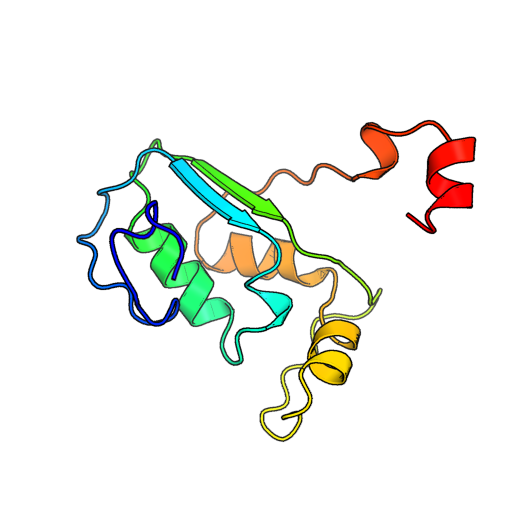 C C . CYS A 1 110 ? 22.843 5.593 -2.831 1.00 78.75 110 CYS A C 1
ATOM 860 O O . CYS A 1 110 ? 22.387 4.616 -3.418 1.00 78.75 110 CYS A O 1
ATOM 862 N N . GLU A 1 111 ? 24.066 6.070 -3.096 1.00 75.12 111 GLU A N 1
ATOM 863 C CA . GLU A 1 111 ? 24.942 5.513 -4.137 1.00 75.12 111 GLU A CA 1
ATOM 864 C C . GLU A 1 111 ? 25.257 4.030 -3.896 1.00 75.12 111 GLU A C 1
ATOM 866 O O . GLU A 1 111 ? 25.206 3.220 -4.820 1.00 75.12 111 GLU A O 1
ATOM 871 N N . ARG A 1 112 ? 25.555 3.651 -2.645 1.00 79.56 112 ARG A N 1
ATOM 872 C CA . ARG A 1 112 ? 25.875 2.262 -2.283 1.00 79.56 112 ARG A CA 1
ATOM 873 C C . ARG A 1 112 ? 24.693 1.310 -2.480 1.00 79.56 112 ARG A C 1
ATOM 875 O O . ARG A 1 112 ? 24.919 0.146 -2.803 1.00 79.56 112 ARG A O 1
ATOM 882 N N . HIS A 1 113 ? 23.470 1.779 -2.240 1.00 75.12 113 HIS A N 1
ATOM 883 C CA . HIS A 1 113 ? 22.260 0.950 -2.240 1.00 75.12 113 HIS A CA 1
ATOM 884 C C . HIS A 1 113 ? 21.372 1.148 -3.473 1.00 75.12 113 HIS A C 1
ATOM 886 O O . HIS A 1 113 ? 20.328 0.507 -3.555 1.00 75.12 113 HIS A O 1
ATOM 892 N N . ALA A 1 114 ? 21.803 1.981 -4.427 1.00 68.69 114 ALA A N 1
ATOM 893 C CA . ALA A 1 114 ? 21.055 2.347 -5.631 1.00 68.69 114 ALA A CA 1
ATOM 894 C C . ALA A 1 114 ? 19.629 2.840 -5.317 1.00 68.69 114 ALA A C 1
ATOM 896 O O . ALA A 1 114 ? 18.657 2.382 -5.920 1.00 68.69 114 ALA A O 1
ATOM 897 N N . ILE A 1 115 ? 19.537 3.739 -4.330 1.00 60.62 115 ILE A N 1
ATOM 898 C CA . ILE A 1 115 ? 18.306 4.417 -3.890 1.00 60.62 115 ILE A CA 1
ATOM 899 C C . ILE A 1 115 ? 18.223 5.802 -4.522 1.00 60.62 115 ILE A C 1
ATOM 901 O O . ILE A 1 115 ? 19.270 6.489 -4.548 1.00 60.62 115 ILE A O 1
#

Foldseek 3Di:
DDPPDPDDDDLLDDPAAFQQDQEAEAAAPLLQDLPSLSSLLSVNRNHHPNHDYHHHADAQDCDDQDRDPVPPDSVVSNNRHHPCVQVSNVVSPDDDDDDDPPVVDDPVVCVVVVD

Sequence (115 aa):
MSPYVQVRADLCHLPLTDQCADIVHCSHVLEHVPDDRAAMAELVRVLRPDGWGLIQVPVWSEDPTFEDASITDPSERKRVYGQDVVDRLRSVGLTVDVIPAAQFLSTQECERHAI

pLDDT: mean 86.1, std 10.66, range [60.62, 98.38]

Secondary structure (DSSP, 8-state):
--TT-----BTTB-SS-TT-EEEEEEES-GGG-TTHHHHHHHHHHHEEEEEEEEEE----BSSPP---TT---HHHHHHT-BTTHHHHHHHTT-------GGGGS-HHHHHHHT-